Protein AF-A0A8J7BCH6-F1 (afdb_monomer_lite)

Radius of gyration: 13.8 Å; chains: 1; bounding box: 36×29×32 Å

Foldseek 3Di:
DLDDADAEEEDPVLVVLCVVLVHDPVVVVVCQNQQNQDVLHRLVVCVVVDDPQLLVCQVNSDPRLSSNQNSCSVVQAAKRKGWDARVNFIWIWIWGGDPPIYIYIYGPVVD

Structure (mmCIF, N/CA/C/O backbone):
data_AF-A0A8J7BCH6-F1
#
_entry.id   AF-A0A8J7BCH6-F1
#
loop_
_atom_site.group_PDB
_atom_site.id
_atom_site.type_symbol
_atom_site.label_atom_id
_atom_site.label_alt_id
_atom_site.label_comp_id
_atom_site.label_asym_id
_atom_site.label_entity_id
_atom_site.label_seq_id
_atom_site.pdbx_PDB_ins_code
_atom_site.Cartn_x
_atom_site.Cartn_y
_atom_site.Cartn_z
_atom_site.occupancy
_atom_site.B_iso_or_equiv
_atom_site.auth_seq_id
_atom_site.auth_comp_id
_atom_site.auth_asym_id
_atom_site.auth_atom_id
_atom_site.pdbx_PDB_model_num
ATOM 1 N N . MET A 1 1 ? -6.302 -4.295 -11.868 1.00 86.62 1 MET A N 1
ATOM 2 C CA . MET A 1 1 ? -5.497 -4.608 -10.669 1.00 86.62 1 MET A CA 1
ATOM 3 C C . MET A 1 1 ? -4.089 -4.891 -11.153 1.00 86.62 1 MET A C 1
ATOM 5 O O . MET A 1 1 ? -3.963 -5.503 -12.205 1.00 86.62 1 MET A O 1
ATOM 9 N N . LEU A 1 2 ? -3.078 -4.378 -10.461 1.00 96.12 2 LEU A N 1
ATOM 10 C CA . LEU A 1 2 ? -1.663 -4.492 -10.816 1.00 96.12 2 LEU A CA 1
ATOM 11 C C . LEU A 1 2 ? -1.056 -5.824 -10.363 1.00 96.12 2 LEU A C 1
ATOM 13 O O . LEU A 1 2 ? -0.124 -6.313 -10.984 1.00 96.12 2 LEU A O 1
ATOM 17 N N . PHE A 1 3 ? -1.601 -6.412 -9.301 1.00 94.94 3 PHE A N 1
ATOM 18 C CA . PHE A 1 3 ? -1.220 -7.715 -8.764 1.00 94.94 3 PHE A CA 1
ATOM 19 C C . PHE A 1 3 ? -2.425 -8.354 -8.064 1.00 94.94 3 PHE A C 1
ATOM 21 O O . PHE A 1 3 ? -3.431 -7.686 -7.799 1.00 94.94 3 PHE A O 1
ATOM 28 N N . ASN A 1 4 ? -2.332 -9.654 -7.787 1.00 92.75 4 ASN A N 1
ATOM 29 C CA . ASN A 1 4 ? -3.383 -10.414 -7.118 1.00 92.75 4 ASN A CA 1
ATOM 30 C C . ASN A 1 4 ? -3.135 -10.464 -5.610 1.00 92.75 4 ASN A C 1
ATOM 32 O O . ASN A 1 4 ? -2.005 -10.670 -5.172 1.00 92.75 4 ASN A O 1
ATOM 36 N N . LEU A 1 5 ? -4.205 -10.335 -4.826 1.00 90.88 5 LEU A N 1
ATOM 37 C CA . LEU A 1 5 ? -4.168 -10.640 -3.397 1.00 90.88 5 LEU A CA 1
ATOM 38 C C . LEU A 1 5 ? -4.396 -12.134 -3.212 1.00 90.88 5 LEU A C 1
ATOM 40 O O . LEU A 1 5 ? -5.292 -12.704 -3.835 1.00 90.88 5 LEU A O 1
ATOM 44 N N . GLN A 1 6 ? -3.593 -12.746 -2.350 1.00 85.19 6 GLN A N 1
ATOM 45 C CA . GLN A 1 6 ? -3.783 -14.127 -1.924 1.00 85.19 6 GLN A CA 1
ATOM 46 C C . GLN A 1 6 ? -4.381 -14.127 -0.512 1.00 85.19 6 GLN A C 1
ATOM 48 O O . GLN A 1 6 ? -5.570 -13.860 -0.339 1.00 85.19 6 GLN A O 1
ATOM 53 N N . HIS A 1 7 ? -3.570 -14.379 0.512 1.00 92.56 7 HIS A N 1
ATOM 54 C CA . HIS A 1 7 ? -4.037 -14.445 1.891 1.00 92.56 7 HIS A CA 1
ATOM 55 C C . HIS A 1 7 ? -4.086 -13.048 2.510 1.00 92.56 7 HIS A C 1
ATOM 57 O O . HIS A 1 7 ? -3.047 -12.453 2.784 1.00 92.56 7 HIS A O 1
ATOM 63 N N . CYS A 1 8 ? -5.291 -12.533 2.751 1.00 96.56 8 CYS A N 1
ATOM 64 C CA . CYS A 1 8 ? -5.487 -11.247 3.415 1.00 96.56 8 CYS A CA 1
ATOM 65 C C . CYS A 1 8 ? -5.696 -11.433 4.919 1.00 96.56 8 CYS A C 1
ATOM 67 O O . CYS A 1 8 ? -6.590 -12.165 5.343 1.00 96.56 8 CYS A O 1
ATOM 69 N N . THR A 1 9 ? -4.921 -10.711 5.720 1.00 97.50 9 THR A N 1
ATOM 70 C CA . THR A 1 9 ? -5.081 -10.612 7.171 1.00 97.50 9 THR A CA 1
ATOM 71 C C . THR A 1 9 ? -5.156 -9.145 7.594 1.00 97.50 9 THR A C 1
ATOM 73 O O . THR A 1 9 ? -4.789 -8.238 6.841 1.00 97.50 9 THR A O 1
ATOM 76 N N . ALA A 1 10 ? -5.671 -8.895 8.792 1.00 98.19 10 ALA A N 1
ATOM 77 C CA . ALA A 1 10 ? -5.668 -7.574 9.402 1.00 98.19 10 ALA A CA 1
ATOM 78 C C . ALA A 1 10 ? -5.446 -7.716 10.906 1.00 98.19 10 ALA A C 1
ATOM 80 O O . ALA A 1 10 ? -6.010 -8.624 11.524 1.00 98.19 10 ALA A O 1
ATOM 81 N N . THR A 1 11 ? -4.638 -6.839 11.496 1.00 98.44 11 THR A N 1
ATOM 82 C CA . THR A 1 11 ? -4.487 -6.804 12.952 1.00 98.44 11 THR A CA 1
ATOM 83 C C . THR A 1 11 ? -5.777 -6.284 13.596 1.00 98.44 11 THR A C 1
ATOM 85 O O . THR A 1 11 ? -6.471 -5.452 12.997 1.00 98.44 11 THR A O 1
ATOM 88 N N . PRO A 1 12 ? -6.125 -6.733 14.818 1.00 98.44 12 PRO A N 1
ATOM 89 C CA . PRO A 1 12 ? -7.296 -6.217 15.525 1.00 98.44 12 PRO A CA 1
ATOM 90 C C . PRO A 1 12 ? -7.269 -4.691 15.670 1.00 98.44 12 PRO A C 1
ATOM 92 O O . PRO A 1 12 ? -8.257 -4.029 15.377 1.00 98.44 12 PRO A O 1
ATOM 95 N N . ALA A 1 13 ? -6.109 -4.117 16.006 1.00 98.25 13 ALA A N 1
ATOM 96 C CA . ALA A 1 13 ? -5.975 -2.676 16.191 1.00 98.25 13 ALA A CA 1
ATOM 97 C C . ALA A 1 13 ? -6.201 -1.884 14.889 1.00 98.25 13 ALA A C 1
ATOM 99 O O . ALA A 1 13 ? -6.794 -0.804 14.916 1.00 98.25 13 ALA A O 1
ATOM 100 N N . ALA A 1 14 ? -5.778 -2.412 13.734 1.00 98.44 14 ALA A N 1
ATOM 101 C CA . ALA A 1 14 ? -6.090 -1.795 12.450 1.00 98.44 14 ALA A CA 1
ATOM 102 C C . ALA A 1 14 ? -7.584 -1.898 12.117 1.00 98.44 14 ALA A C 1
ATOM 104 O O . ALA A 1 14 ? -8.164 -0.919 11.649 1.00 98.44 14 ALA A O 1
ATOM 105 N N . LEU A 1 15 ? -8.224 -3.042 12.388 1.00 98.50 15 LEU A N 1
ATOM 106 C CA . LEU A 1 15 ? -9.670 -3.197 12.199 1.00 98.50 15 LEU A CA 1
ATOM 107 C C . LEU A 1 15 ? -10.464 -2.206 13.056 1.00 98.50 15 LEU A C 1
ATOM 109 O O . LEU A 1 15 ? -11.364 -1.563 12.521 1.00 98.50 15 LEU A O 1
ATOM 113 N N . ASP A 1 16 ? -10.073 -1.996 14.314 1.00 98.50 16 ASP A N 1
ATOM 114 C CA . ASP A 1 16 ? -10.716 -1.024 15.207 1.00 98.50 16 ASP A CA 1
ATOM 115 C C . ASP A 1 16 ? -10.651 0.405 14.641 1.00 98.50 16 ASP A C 1
ATOM 117 O O . ASP A 1 16 ? -11.629 1.155 14.690 1.00 98.50 16 ASP A O 1
ATOM 121 N N . VAL A 1 17 ? -9.504 0.803 14.072 1.00 98.50 17 VAL A N 1
ATOM 122 C CA . VAL A 1 17 ? -9.346 2.121 13.430 1.00 98.50 17 VAL A CA 1
ATOM 123 C C . VAL A 1 17 ? -10.280 2.268 12.231 1.00 98.50 17 VAL A C 1
ATOM 125 O O . VAL A 1 17 ? -10.891 3.324 12.049 1.00 98.50 17 VAL A O 1
ATOM 128 N N . LEU A 1 18 ? -10.397 1.223 11.414 1.00 98.44 18 LEU A N 1
ATOM 129 C CA . LEU A 1 18 ? -11.248 1.231 10.229 1.00 98.44 18 LEU A CA 1
ATOM 130 C C . LEU A 1 18 ? -12.736 1.227 10.587 1.00 98.44 18 LEU A C 1
ATOM 132 O O . LEU A 1 18 ? -13.503 1.987 9.993 1.00 98.44 18 LEU A O 1
ATOM 136 N N . GLU A 1 19 ? -13.133 0.438 11.585 1.00 98.31 19 GLU A N 1
ATOM 137 C CA . GLU A 1 19 ? -14.507 0.369 12.083 1.00 98.31 19 GLU A CA 1
ATOM 138 C C . GLU A 1 19 ? -14.959 1.715 12.658 1.00 98.31 19 GLU A C 1
ATOM 140 O O . GLU A 1 19 ? -15.993 2.240 12.243 1.00 98.31 19 GLU A O 1
ATOM 145 N N . GLN A 1 20 ? -14.148 2.337 13.524 1.00 98.19 20 GLN A N 1
ATOM 146 C CA . GLN A 1 20 ? -14.432 3.667 14.084 1.00 98.19 20 GLN A CA 1
ATOM 147 C C . GLN A 1 20 ? -14.595 4.747 13.005 1.00 98.19 20 GLN A C 1
ATOM 149 O O . GLN A 1 20 ? -15.300 5.734 13.215 1.00 98.19 20 GLN A O 1
ATOM 154 N N . ALA A 1 21 ? -13.937 4.579 11.857 1.00 97.94 21 ALA A N 1
ATOM 155 C CA . ALA A 1 21 ? -14.023 5.494 10.725 1.00 97.94 21 ALA A CA 1
ATOM 156 C C . ALA A 1 21 ? -15.120 5.125 9.707 1.00 97.94 21 ALA A C 1
ATOM 158 O O . ALA A 1 21 ? -15.309 5.857 8.736 1.00 97.94 21 ALA A O 1
ATOM 159 N N . GLY A 1 22 ? -15.827 4.003 9.886 1.00 98.00 22 GLY A N 1
ATOM 160 C CA . GLY A 1 22 ? -16.808 3.502 8.918 1.00 98.00 22 GLY A CA 1
ATOM 161 C C . GLY A 1 22 ? -16.193 3.075 7.578 1.00 98.00 22 GLY A C 1
ATOM 162 O O . GLY A 1 22 ? -16.867 3.101 6.547 1.00 98.00 22 GLY A O 1
ATOM 163 N N . ILE A 1 23 ? -14.909 2.705 7.559 1.00 97.94 23 ILE A N 1
ATOM 164 C CA . ILE A 1 23 ? -14.177 2.313 6.351 1.00 97.94 23 ILE A CA 1
ATOM 165 C C . ILE A 1 23 ? -14.093 0.790 6.267 1.00 97.94 23 ILE A C 1
ATOM 167 O O . ILE A 1 23 ? -13.546 0.130 7.141 1.00 97.94 23 ILE A O 1
ATOM 171 N N . SER A 1 24 ? -14.573 0.206 5.166 1.00 98.00 24 SER A N 1
ATOM 172 C CA . SER A 1 24 ? -14.357 -1.222 4.908 1.00 98.00 24 SER A CA 1
ATOM 173 C C . SER A 1 24 ? -12.872 -1.504 4.619 1.00 98.00 24 SER A C 1
ATOM 175 O O . SER A 1 24 ? -12.303 -0.830 3.753 1.00 98.00 24 SER A O 1
ATOM 177 N N . PRO A 1 25 ? -12.262 -2.552 5.208 1.00 98.25 25 PRO A N 1
ATOM 178 C CA . PRO A 1 25 ? -10.912 -3.002 4.850 1.00 98.25 25 PRO A CA 1
ATOM 179 C C . PRO A 1 25 ? -10.727 -3.235 3.344 1.00 98.25 25 PRO A C 1
ATOM 181 O O . PRO A 1 25 ? -9.685 -2.913 2.772 1.00 98.25 25 PRO A O 1
ATOM 184 N N . SER A 1 26 ? -11.780 -3.708 2.667 1.00 97.38 26 SER A N 1
ATOM 185 C CA . SER A 1 26 ? -11.776 -3.941 1.219 1.00 97.38 26 SER A CA 1
ATOM 186 C C . SER A 1 26 ? -11.508 -2.678 0.389 1.00 97.38 26 SER A C 1
ATOM 188 O O . SER A 1 26 ? -10.983 -2.780 -0.719 1.00 97.38 26 SER A O 1
ATOM 190 N N . ASN A 1 27 ? -11.808 -1.483 0.913 1.00 98.06 27 ASN A N 1
ATOM 191 C CA . ASN A 1 27 ? -11.502 -0.227 0.230 1.00 98.06 27 ASN A CA 1
ATOM 192 C C . ASN A 1 27 ? -9.993 0.006 0.149 1.00 98.06 27 ASN A C 1
ATOM 194 O O . ASN A 1 27 ? -9.500 0.399 -0.905 1.00 98.06 27 ASN A O 1
ATOM 198 N N . LEU A 1 28 ? -9.259 -0.278 1.227 1.00 98.38 28 LEU A N 1
ATOM 199 C CA . LEU A 1 28 ? -7.800 -0.148 1.252 1.00 98.38 28 LEU A CA 1
ATOM 200 C C . LEU A 1 28 ? -7.147 -1.209 0.372 1.00 98.38 28 LEU A C 1
ATOM 202 O O . LEU A 1 28 ? -6.277 -0.881 -0.425 1.00 98.38 28 LEU A O 1
ATOM 206 N N . LEU A 1 29 ? -7.635 -2.451 0.432 1.00 98.25 29 LEU A N 1
ATOM 207 C CA . LEU A 1 29 ? -7.170 -3.521 -0.452 1.00 98.25 29 LEU A CA 1
ATOM 208 C C . LEU A 1 29 ? -7.373 -3.169 -1.931 1.00 98.25 29 LEU A C 1
ATOM 210 O O . LEU A 1 29 ? -6.462 -3.360 -2.731 1.00 98.25 29 LEU A O 1
ATOM 214 N N . ARG A 1 30 ? -8.532 -2.599 -2.297 1.00 98.25 30 ARG A N 1
ATOM 215 C CA . ARG A 1 30 ? -8.815 -2.165 -3.674 1.00 98.25 30 ARG A CA 1
ATOM 216 C C . ARG A 1 30 ? -7.855 -1.070 -4.138 1.00 98.25 30 ARG A C 1
ATOM 218 O O . ARG A 1 30 ? -7.366 -1.156 -5.259 1.00 98.25 30 ARG A O 1
ATOM 225 N N . ARG A 1 31 ? -7.587 -0.075 -3.285 1.00 98.50 31 ARG A N 1
ATOM 226 C CA . ARG A 1 31 ? -6.615 0.997 -3.559 1.00 98.50 31 ARG A CA 1
ATOM 227 C C . ARG A 1 31 ? -5.206 0.428 -3.747 1.00 98.50 31 ARG A C 1
ATOM 229 O O . ARG A 1 31 ? -4.551 0.722 -4.742 1.00 98.50 31 ARG A O 1
ATOM 236 N N . HIS A 1 32 ? -4.794 -0.462 -2.849 1.00 98.38 32 HIS A N 1
ATOM 237 C CA . HIS A 1 32 ? -3.490 -1.118 -2.870 1.00 98.38 32 HIS A CA 1
ATOM 238 C C . HIS A 1 32 ? -3.247 -1.868 -4.189 1.00 98.38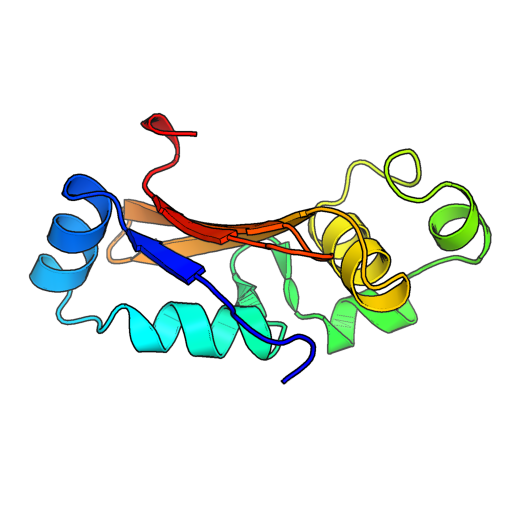 32 HIS A C 1
ATOM 240 O O . HIS A 1 32 ? -2.266 -1.605 -4.882 1.00 98.38 32 HIS A O 1
ATOM 246 N N . VAL A 1 33 ? -4.187 -2.723 -4.613 1.00 98.00 33 VAL A N 1
ATOM 247 C CA . VAL A 1 33 ? -4.055 -3.469 -5.880 1.00 98.00 33 VAL A CA 1
ATOM 248 C C . VAL A 1 33 ? -4.261 -2.615 -7.124 1.00 98.00 33 VAL A C 1
ATOM 250 O O . VAL A 1 33 ? -3.935 -3.062 -8.222 1.00 98.00 33 VAL A O 1
ATOM 253 N N . SER A 1 34 ? -4.855 -1.425 -7.019 1.00 98.12 34 SER A N 1
ATOM 254 C CA . SER A 1 34 ? -4.980 -0.505 -8.156 1.00 98.12 34 SER A CA 1
ATOM 255 C C . SER A 1 34 ? -3.768 0.407 -8.320 1.00 98.12 34 SER A C 1
ATOM 257 O O . SER A 1 34 ? -3.679 1.089 -9.337 1.00 98.12 34 SER A O 1
ATOM 259 N N . GLY A 1 35 ? -2.841 0.402 -7.359 1.00 98.25 35 GLY A N 1
ATOM 260 C CA . GLY A 1 35 ? -1.648 1.239 -7.385 1.00 98.25 35 GLY A CA 1
ATOM 261 C C . GLY A 1 35 ? -1.777 2.564 -6.645 1.00 98.25 35 GLY A C 1
ATOM 262 O O . GLY A 1 35 ? -0.891 3.395 -6.784 1.00 98.25 35 GLY A O 1
ATOM 263 N N . ASP A 1 36 ? -2.848 2.781 -5.880 1.00 98.56 36 ASP A N 1
ATOM 264 C CA . ASP A 1 36 ? -2.955 3.916 -4.961 1.00 98.56 36 ASP A CA 1
ATOM 265 C C . ASP A 1 36 ? -2.348 3.509 -3.617 1.00 98.56 36 ASP A C 1
ATOM 267 O O . ASP A 1 36 ? -2.995 2.850 -2.794 1.00 98.56 36 ASP A O 1
ATOM 271 N N . PHE A 1 37 ? -1.093 3.900 -3.402 1.00 98.69 37 PHE A N 1
ATOM 272 C CA . PHE A 1 37 ? -0.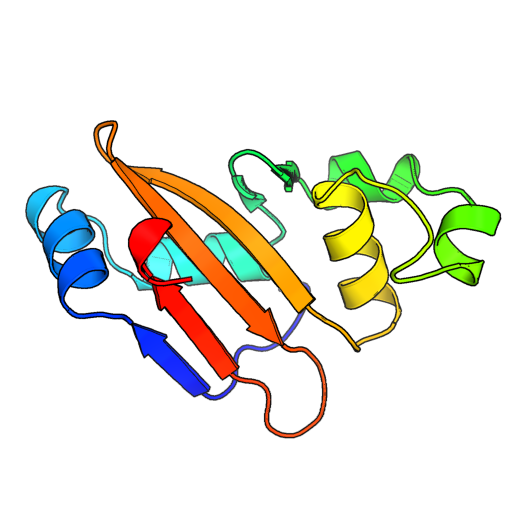319 3.532 -2.220 1.00 98.69 37 PHE A CA 1
ATOM 273 C C . PHE A 1 37 ? -0.390 4.583 -1.100 1.00 98.69 37 PHE A C 1
ATOM 275 O O . PHE A 1 37 ? 0.397 4.545 -0.148 1.00 98.69 37 PHE A O 1
ATOM 282 N N . GLY A 1 38 ? -1.331 5.530 -1.190 1.00 98.31 38 GLY A N 1
ATOM 283 C CA . GLY A 1 38 ? -1.457 6.632 -0.243 1.00 98.31 38 GLY A CA 1
ATOM 284 C C . GLY A 1 38 ? -0.233 7.547 -0.285 1.00 98.31 38 GLY A C 1
ATOM 285 O O . GLY A 1 38 ? 0.078 8.123 -1.324 1.00 98.31 38 GLY A O 1
ATOM 286 N N . LYS A 1 39 ? 0.479 7.694 0.838 1.00 98.12 39 LYS A N 1
ATOM 287 C CA . LYS A 1 39 ? 1.649 8.591 0.915 1.00 98.12 39 LYS A CA 1
ATOM 288 C C . LYS A 1 39 ? 2.821 8.167 0.019 1.00 98.12 39 LYS A C 1
ATOM 290 O O . LYS A 1 39 ? 3.635 9.020 -0.305 1.00 98.12 39 LYS A O 1
ATOM 295 N N . ALA A 1 40 ? 2.892 6.899 -0.394 1.00 98.12 40 ALA A N 1
ATOM 296 C CA . ALA A 1 40 ? 3.895 6.420 -1.352 1.00 98.12 40 ALA A CA 1
ATOM 297 C C . ALA A 1 40 ? 3.542 6.743 -2.821 1.00 98.12 40 ALA A C 1
ATOM 299 O O . ALA A 1 40 ? 4.257 6.321 -3.722 1.00 98.12 40 ALA A O 1
ATOM 300 N N . GLY A 1 41 ? 2.455 7.480 -3.076 1.00 98.19 41 GLY A N 1
ATOM 301 C CA . GLY A 1 41 ? 2.068 7.933 -4.411 1.00 98.19 41 GLY A CA 1
ATOM 302 C C . GLY A 1 41 ? 1.241 6.919 -5.204 1.00 98.19 41 GLY A C 1
ATOM 303 O O . GLY A 1 41 ? 0.782 5.901 -4.676 1.00 98.19 41 GLY A O 1
ATOM 304 N N . HIS A 1 42 ? 1.019 7.235 -6.483 1.00 98.50 42 HIS A N 1
ATOM 305 C CA . HIS A 1 42 ? 0.210 6.424 -7.387 1.00 98.50 42 HIS A CA 1
ATOM 306 C C . HIS A 1 42 ? 1.066 5.770 -8.480 1.00 98.50 42 HIS A C 1
ATOM 308 O O . HIS A 1 42 ? 1.840 6.440 -9.163 1.00 98.50 42 HIS A O 1
ATOM 314 N N . TYR A 1 43 ? 0.891 4.465 -8.709 1.00 98.31 43 TYR A N 1
ATOM 315 C CA . TYR A 1 43 ? 1.710 3.673 -9.638 1.00 98.31 43 TYR A CA 1
ATOM 316 C C . TYR A 1 43 ? 1.849 4.309 -11.029 1.00 98.31 43 TYR A C 1
ATOM 318 O O . TYR A 1 43 ? 2.952 4.394 -11.558 1.00 98.31 43 TYR A O 1
ATOM 326 N N . ASN A 1 44 ? 0.753 4.807 -11.607 1.00 97.62 44 ASN A N 1
ATOM 327 C CA . ASN A 1 44 ? 0.768 5.423 -12.942 1.00 97.62 44 ASN A CA 1
ATOM 328 C C . ASN A 1 44 ? 1.579 6.729 -13.029 1.00 97.62 44 ASN A C 1
ATOM 330 O O . ASN A 1 44 ? 2.013 7.091 -14.117 1.00 97.62 44 ASN A O 1
ATOM 334 N N . GLU A 1 45 ? 1.773 7.431 -11.913 1.00 97.88 45 GLU A N 1
ATOM 335 C CA . GLU A 1 45 ? 2.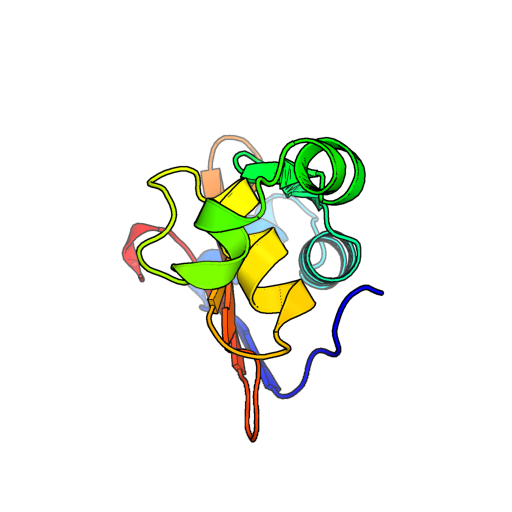582 8.656 -11.848 1.00 97.88 45 GLU A CA 1
ATOM 336 C C . GLU A 1 45 ? 4.059 8.322 -11.606 1.00 97.88 45 GLU A C 1
ATOM 338 O O . GLU A 1 45 ? 4.950 8.994 -12.118 1.00 97.88 45 GLU A O 1
ATOM 343 N N . ILE A 1 46 ? 4.315 7.240 -10.866 1.00 97.38 46 ILE A N 1
ATOM 344 C CA . ILE A 1 46 ? 5.658 6.776 -10.514 1.00 97.38 46 ILE A CA 1
ATOM 345 C C . ILE A 1 46 ? 6.305 6.022 -11.674 1.00 97.38 46 ILE A C 1
ATOM 347 O O . ILE A 1 46 ? 7.481 6.231 -11.962 1.00 97.38 46 ILE A O 1
ATOM 351 N N . LEU A 1 47 ? 5.558 5.146 -12.351 1.00 95.56 47 LEU A N 1
ATOM 352 C CA . LEU A 1 47 ? 6.074 4.248 -13.385 1.00 95.56 47 LEU A CA 1
ATOM 353 C C . LEU A 1 47 ? 6.889 4.969 -14.482 1.00 95.56 47 LEU A C 1
ATOM 355 O O . LEU A 1 47 ? 7.949 4.446 -14.834 1.00 95.56 47 LEU A O 1
ATOM 359 N N . PRO A 1 48 ? 6.472 6.144 -15.002 1.00 97.06 48 PRO A N 1
ATOM 360 C CA . PRO A 1 48 ? 7.251 6.893 -15.992 1.00 97.06 48 PRO A CA 1
ATOM 361 C C . PRO A 1 48 ? 8.550 7.508 -15.448 1.00 97.06 48 PRO A C 1
ATOM 363 O O . PRO A 1 48 ? 9.402 7.902 -16.238 1.00 97.06 48 PRO A O 1
ATOM 366 N N . SER A 1 49 ? 8.702 7.617 -14.124 1.00 95.19 49 SER A N 1
ATOM 367 C CA . SER A 1 49 ? 9.880 8.197 -13.459 1.00 95.19 49 SER A CA 1
ATOM 368 C C . SER A 1 49 ? 10.978 7.178 -13.126 1.00 95.19 49 SER A C 1
ATOM 370 O O . SER A 1 49 ? 12.042 7.571 -12.642 1.00 95.19 49 SER A O 1
ATOM 372 N N . LEU A 1 50 ? 10.722 5.881 -13.346 1.00 95.06 50 LEU A N 1
ATOM 373 C CA . LEU A 1 50 ? 11.700 4.820 -13.107 1.00 95.06 50 LEU A CA 1
ATOM 374 C C . LEU A 1 50 ? 12.804 4.837 -14.164 1.00 95.06 50 LEU A C 1
ATOM 376 O O . LEU A 1 50 ? 12.519 4.841 -15.363 1.00 95.06 50 LEU A O 1
ATOM 380 N N . THR A 1 51 ? 14.055 4.766 -13.717 1.00 94.81 51 THR A N 1
ATOM 381 C CA . THR A 1 51 ? 15.213 4.606 -14.605 1.00 94.81 51 THR A CA 1
ATOM 382 C C . THR A 1 51 ? 15.525 3.129 -14.861 1.00 94.81 51 THR A C 1
ATOM 384 O O . THR A 1 51 ? 15.114 2.242 -14.110 1.00 94.81 51 THR A O 1
ATOM 387 N N . GLU A 1 52 ? 16.276 2.838 -15.925 1.00 93.06 52 GLU A N 1
ATOM 388 C CA . GLU A 1 52 ? 16.766 1.475 -16.193 1.00 93.06 52 GLU A CA 1
ATOM 389 C C . GLU A 1 52 ? 17.694 0.969 -15.080 1.00 93.06 52 GLU A C 1
ATOM 391 O O . GLU A 1 52 ? 17.633 -0.202 -14.712 1.00 93.06 52 GLU A O 1
ATOM 396 N N . GLU A 1 53 ? 18.507 1.859 -14.505 1.00 94.06 53 GLU A N 1
ATOM 397 C CA . GLU A 1 53 ? 19.381 1.552 -13.370 1.00 94.06 53 GLU A CA 1
ATOM 398 C C . GLU A 1 53 ? 18.570 1.169 -12.127 1.00 94.06 53 GLU A C 1
ATOM 400 O O . GLU A 1 53 ? 18.852 0.150 -11.500 1.00 94.06 53 GLU A O 1
ATOM 405 N N . GLU A 1 54 ? 17.510 1.919 -11.812 1.00 93.88 54 GLU A N 1
ATOM 406 C CA . GLU A 1 54 ? 16.611 1.588 -10.703 1.00 93.88 54 GLU A CA 1
ATOM 407 C C . GLU A 1 54 ? 15.943 0.219 -10.919 1.00 93.88 54 GLU A C 1
ATOM 409 O O . GLU A 1 54 ? 15.860 -0.602 -10.010 1.00 93.88 54 GLU A O 1
ATOM 414 N N . ILE A 1 55 ? 15.519 -0.087 -12.144 1.00 90.94 55 ILE A N 1
ATOM 415 C CA . ILE A 1 55 ? 14.943 -1.399 -12.471 1.00 90.94 55 ILE A CA 1
ATOM 416 C C . ILE A 1 55 ? 15.981 -2.519 -12.284 1.00 90.94 55 ILE A C 1
ATOM 418 O O . ILE A 1 55 ? 15.643 -3.580 -11.758 1.00 90.94 55 ILE A O 1
ATOM 422 N N . ALA A 1 56 ? 17.235 -2.291 -12.682 1.00 91.62 56 ALA A N 1
ATOM 423 C CA . ALA A 1 56 ? 18.311 -3.273 -12.566 1.00 91.62 56 ALA A CA 1
ATOM 424 C C . ALA A 1 56 ? 18.737 -3.532 -11.109 1.00 91.62 56 ALA A C 1
ATOM 426 O O . ALA A 1 56 ? 19.050 -4.669 -10.757 1.00 91.62 56 ALA A O 1
ATOM 427 N N . LEU A 1 57 ? 18.734 -2.498 -10.263 1.00 92.56 57 LEU A N 1
ATOM 428 C CA . LEU A 1 57 ? 19.156 -2.576 -8.858 1.00 92.56 57 LEU A CA 1
ATOM 429 C C . LEU A 1 57 ? 18.053 -3.053 -7.897 1.00 92.56 57 LEU A C 1
ATOM 431 O O . LEU A 1 57 ? 18.339 -3.394 -6.748 1.00 92.56 57 LEU A O 1
ATOM 435 N N . GLN A 1 58 ? 16.803 -3.113 -8.354 1.00 89.81 58 GLN A N 1
ATOM 436 C CA . GLN A 1 58 ? 15.656 -3.646 -7.616 1.00 89.81 58 GLN A CA 1
ATOM 437 C C . GLN A 1 58 ? 15.490 -3.063 -6.195 1.00 89.81 58 GLN A C 1
ATOM 439 O O . GLN A 1 58 ? 15.282 -1.867 -6.030 1.00 89.81 58 GLN A O 1
ATOM 444 N N . ALA A 1 59 ? 15.577 -3.884 -5.141 1.00 81.44 59 ALA A N 1
ATOM 445 C CA . ALA A 1 59 ? 15.439 -3.435 -3.753 1.00 81.44 59 ALA A CA 1
ATOM 446 C C . ALA A 1 59 ? 16.555 -2.468 -3.306 1.00 81.44 59 ALA A C 1
ATOM 448 O O . ALA A 1 59 ? 16.408 -1.794 -2.291 1.00 81.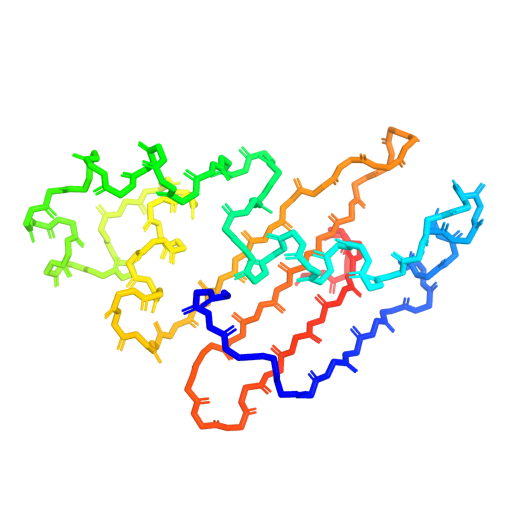44 59 ALA A O 1
ATOM 449 N N . LEU A 1 60 ? 17.661 -2.396 -4.054 1.00 87.31 60 LEU A N 1
ATOM 450 C CA . LEU A 1 60 ? 18.772 -1.469 -3.824 1.00 87.31 60 LEU A CA 1
ATOM 451 C C . LEU A 1 60 ? 18.687 -0.216 -4.708 1.00 87.31 60 LEU A C 1
ATOM 453 O O . LEU A 1 60 ? 19.605 0.598 -4.704 1.00 87.31 60 LEU A O 1
ATOM 457 N N . ALA A 1 61 ? 17.608 -0.066 -5.478 1.00 84.69 61 ALA A N 1
ATOM 458 C CA . ALA A 1 61 ? 17.466 0.982 -6.479 1.00 84.69 61 ALA A CA 1
ATOM 459 C C . ALA A 1 61 ? 17.372 2.392 -5.904 1.00 84.69 61 ALA A C 1
ATOM 461 O O . ALA A 1 61 ? 17.866 3.338 -6.508 1.00 84.69 61 ALA A O 1
ATOM 462 N N . THR A 1 62 ? 16.661 2.550 -4.786 1.00 92.19 62 THR A N 1
ATOM 463 C CA . THR A 1 62 ? 16.245 3.864 -4.292 1.00 92.19 62 THR A CA 1
ATOM 464 C C . THR A 1 62 ? 15.686 3.776 -2.875 1.00 92.19 62 THR A C 1
ATOM 466 O O . THR A 1 62 ? 15.279 2.709 -2.420 1.00 92.19 62 THR A O 1
ATOM 469 N N . SER A 1 63 ? 15.648 4.913 -2.181 1.00 94.31 63 SER A N 1
ATOM 470 C CA . SER A 1 63 ? 14.934 5.080 -0.910 1.00 94.31 63 SER A CA 1
ATOM 471 C C . SER A 1 63 ? 13.483 5.546 -1.093 1.00 94.31 63 SER A C 1
ATOM 473 O O . SER A 1 63 ? 12.808 5.827 -0.107 1.00 94.31 63 SER A O 1
ATOM 475 N N . ASP A 1 64 ? 13.018 5.714 -2.334 1.00 96.50 64 ASP A N 1
ATOM 476 C CA . ASP A 1 64 ? 11.635 6.081 -2.643 1.00 96.50 64 ASP A CA 1
ATOM 477 C C . ASP A 1 64 ? 10.731 4.838 -2.614 1.00 96.50 64 ASP A C 1
ATOM 479 O O . ASP A 1 64 ? 10.797 3.972 -3.491 1.00 96.50 64 ASP A O 1
ATOM 483 N N . ASP A 1 65 ? 9.866 4.755 -1.602 1.00 97.12 65 ASP A N 1
ATOM 484 C CA . ASP A 1 65 ? 8.951 3.625 -1.408 1.00 97.12 65 ASP A CA 1
ATOM 485 C C . ASP A 1 65 ? 7.995 3.408 -2.588 1.00 97.12 65 ASP A C 1
ATOM 487 O O . ASP A 1 65 ? 7.656 2.271 -2.921 1.00 97.12 65 ASP A O 1
ATOM 491 N N . GLY A 1 66 ? 7.562 4.484 -3.248 1.00 97.75 66 GLY A N 1
ATOM 492 C CA . GLY A 1 66 ? 6.696 4.397 -4.416 1.00 97.75 66 GLY A CA 1
ATOM 493 C C . GLY A 1 66 ? 7.405 3.712 -5.580 1.00 97.75 66 GLY A C 1
ATOM 494 O O . GLY A 1 66 ? 6.839 2.830 -6.237 1.00 97.75 66 GLY A O 1
ATOM 495 N N . LYS A 1 67 ? 8.670 4.068 -5.811 1.00 97.69 67 LYS A N 1
ATOM 496 C CA . LYS A 1 67 ? 9.511 3.412 -6.817 1.00 97.69 67 LYS A CA 1
ATOM 497 C C . LYS A 1 67 ? 9.820 1.962 -6.453 1.00 97.69 67 LYS A C 1
ATOM 499 O O . LYS A 1 67 ? 9.708 1.104 -7.327 1.00 97.69 67 LYS A O 1
ATOM 504 N N . LEU A 1 68 ? 10.123 1.665 -5.186 1.00 97.75 68 LEU A N 1
ATOM 505 C CA . LEU A 1 68 ? 10.310 0.288 -4.709 1.00 97.75 68 LEU A CA 1
ATOM 506 C C . LEU A 1 68 ? 9.056 -0.569 -4.947 1.00 97.75 68 LEU A C 1
ATOM 508 O O . LEU A 1 68 ? 9.165 -1.681 -5.464 1.00 97.75 68 LEU A O 1
ATOM 512 N N . ASN A 1 69 ? 7.859 -0.031 -4.686 1.00 97.94 69 ASN A N 1
ATOM 513 C CA . ASN A 1 69 ? 6.600 -0.699 -5.026 1.00 97.94 69 ASN A CA 1
ATOM 514 C C . ASN A 1 69 ? 6.476 -0.957 -6.530 1.00 97.94 69 ASN A C 1
ATOM 516 O O . ASN A 1 69 ? 6.101 -2.051 -6.951 1.00 97.94 69 ASN A O 1
ATOM 520 N N . ALA A 1 70 ? 6.763 0.053 -7.356 1.00 97.50 70 ALA A N 1
ATOM 521 C CA . ALA A 1 70 ? 6.628 -0.060 -8.802 1.00 97.50 70 ALA A CA 1
ATOM 522 C C . ALA A 1 70 ? 7.594 -1.098 -9.399 1.00 97.50 70 ALA A C 1
AT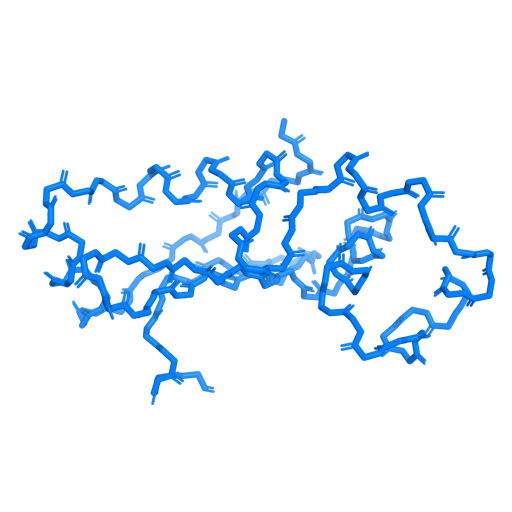OM 524 O O . ALA A 1 70 ? 7.217 -1.828 -10.319 1.00 97.50 70 ALA A O 1
ATOM 525 N N . ILE A 1 71 ? 8.805 -1.190 -8.846 1.00 96.69 71 ILE A N 1
ATOM 526 C CA . ILE A 1 71 ? 9.801 -2.218 -9.159 1.00 96.69 71 ILE A CA 1
ATOM 527 C C . ILE A 1 71 ? 9.285 -3.602 -8.760 1.00 96.69 71 ILE A C 1
ATOM 529 O O . ILE A 1 71 ? 9.270 -4.490 -9.610 1.00 96.69 71 ILE A O 1
ATOM 533 N N . ALA A 1 72 ? 8.808 -3.781 -7.522 1.00 95.88 72 ALA A N 1
ATOM 534 C CA . ALA A 1 72 ? 8.299 -5.071 -7.055 1.00 95.88 72 ALA A CA 1
ATOM 535 C C . ALA A 1 72 ? 7.152 -5.583 -7.944 1.00 95.88 72 ALA A C 1
ATOM 537 O O . ALA A 1 72 ? 7.134 -6.734 -8.374 1.00 95.88 72 ALA A O 1
ATOM 538 N N . ILE A 1 73 ? 6.235 -4.687 -8.323 1.00 96.12 73 ILE A N 1
ATOM 539 C CA . ILE A 1 73 ? 5.132 -4.998 -9.243 1.00 96.12 73 ILE A CA 1
ATOM 540 C C . ILE A 1 73 ? 5.649 -5.383 -10.634 1.00 96.12 73 ILE A C 1
ATOM 542 O O . ILE A 1 73 ? 5.145 -6.335 -11.223 1.00 96.12 73 ILE A O 1
ATOM 546 N N . LYS A 1 74 ? 6.650 -4.669 -11.169 1.00 94.44 74 LYS A N 1
ATOM 547 C CA . LYS A 1 74 ? 7.254 -4.979 -12.478 1.00 94.44 74 LYS A CA 1
ATOM 548 C C . LYS A 1 74 ? 7.945 -6.340 -12.501 1.00 94.44 74 LYS A C 1
ATOM 550 O O . LYS A 1 74 ? 7.873 -7.025 -13.516 1.00 94.44 74 LYS A O 1
ATOM 555 N N . MET A 1 75 ? 8.611 -6.705 -11.409 1.00 92.19 75 MET A N 1
ATOM 556 C CA . MET A 1 75 ? 9.317 -7.981 -11.286 1.00 92.19 75 MET A CA 1
ATOM 557 C C . MET A 1 75 ? 8.389 -9.132 -10.891 1.00 92.19 75 MET A C 1
ATOM 559 O O . MET A 1 75 ? 8.746 -10.291 -11.079 1.00 92.19 75 MET A O 1
ATOM 563 N N . GLY A 1 76 ? 7.197 -8.824 -10.369 1.00 93.06 76 GLY A N 1
ATOM 564 C CA . GLY A 1 76 ? 6.287 -9.819 -9.803 1.00 93.06 76 GLY A CA 1
ATOM 565 C C . GLY A 1 76 ? 6.808 -10.441 -8.503 1.00 93.06 76 GLY A C 1
ATOM 566 O O . GLY A 1 76 ? 6.309 -11.487 -8.097 1.00 93.06 76 GLY A O 1
ATOM 567 N N . ASP A 1 77 ? 7.793 -9.808 -7.868 1.00 92.31 77 ASP A N 1
ATOM 568 C CA . ASP A 1 77 ? 8.510 -10.300 -6.693 1.00 92.31 77 ASP A CA 1
ATOM 569 C C . ASP A 1 77 ? 8.907 -9.123 -5.791 1.00 92.31 77 ASP A C 1
ATOM 571 O O . ASP A 1 77 ? 9.129 -8.004 -6.258 1.00 92.31 77 ASP A O 1
ATOM 575 N N . GLY A 1 78 ? 8.989 -9.371 -4.488 1.00 92.75 78 GLY A N 1
ATOM 576 C CA . GLY A 1 78 ? 9.307 -8.373 -3.472 1.00 92.75 78 GLY A CA 1
ATOM 577 C C . GLY A 1 78 ? 8.085 -7.795 -2.760 1.00 92.75 78 GLY A C 1
ATOM 578 O O . GLY A 1 78 ? 6.961 -8.286 -2.866 1.00 92.75 78 GLY A O 1
ATOM 579 N N . ARG A 1 79 ? 8.313 -6.752 -1.957 1.00 95.06 79 ARG A N 1
ATOM 580 C CA . ARG A 1 79 ? 7.293 -6.170 -1.075 1.00 95.06 79 ARG A CA 1
ATOM 581 C C . ARG A 1 79 ? 6.670 -4.919 -1.691 1.00 95.06 79 ARG A C 1
ATOM 583 O O . ARG A 1 79 ? 7.389 -4.024 -2.121 1.00 95.06 79 ARG A O 1
ATOM 590 N N . VAL A 1 80 ? 5.346 -4.822 -1.623 1.00 97.75 80 VAL A N 1
ATOM 591 C CA . VAL A 1 80 ? 4.570 -3.609 -1.904 1.00 97.75 80 VAL A CA 1
ATOM 592 C C . VAL A 1 80 ? 4.020 -3.060 -0.588 1.00 97.75 80 VAL A C 1
ATOM 594 O O . VAL A 1 80 ? 3.340 -3.776 0.144 1.00 97.75 80 VAL A O 1
ATOM 597 N N . MET A 1 81 ? 4.284 -1.788 -0.292 1.00 98.06 81 MET A N 1
ATOM 598 C CA . MET A 1 81 ? 3.838 -1.095 0.921 1.00 98.06 81 MET A CA 1
ATOM 599 C C . MET A 1 81 ? 2.935 0.090 0.598 1.00 98.06 81 MET A C 1
ATOM 601 O O . MET A 1 81 ? 3.247 0.926 -0.242 1.00 98.06 81 MET A O 1
ATOM 605 N N . SER A 1 82 ? 1.809 0.213 1.289 1.00 98.75 82 SER A N 1
ATOM 606 C CA . SER A 1 82 ? 0.927 1.377 1.185 1.00 98.75 82 SER A CA 1
ATOM 607 C C . SER A 1 82 ? 0.684 2.014 2.532 1.00 98.75 82 SER A C 1
ATOM 609 O O . SER A 1 82 ? 0.510 1.323 3.534 1.00 98.75 82 SER A O 1
ATOM 611 N N . TYR A 1 83 ? 0.627 3.342 2.531 1.00 98.50 83 TYR A N 1
ATOM 612 C CA . TYR A 1 83 ? 0.571 4.151 3.738 1.00 98.50 83 TYR A CA 1
ATOM 613 C C . TYR A 1 83 ? -0.643 5.072 3.682 1.00 98.50 83 TYR A C 1
ATOM 615 O O . TYR A 1 83 ? -0.628 6.115 3.021 1.00 98.50 83 TYR A O 1
ATOM 623 N N . TYR A 1 84 ? -1.702 4.701 4.391 1.00 98.56 84 TYR A N 1
ATOM 624 C CA . TYR A 1 84 ? -2.948 5.453 4.434 1.00 98.56 84 TYR A CA 1
ATOM 625 C C . TYR A 1 84 ? -3.087 6.228 5.743 1.00 98.56 84 TYR A C 1
ATOM 627 O O . TYR A 1 84 ? -2.499 5.879 6.766 1.00 98.56 84 TYR A O 1
ATOM 635 N N . CYS A 1 85 ? -3.879 7.297 5.699 1.00 97.88 85 CYS A N 1
ATOM 636 C CA . CYS A 1 85 ? -4.278 8.070 6.867 1.00 97.88 85 CYS A CA 1
ATOM 637 C C . CYS A 1 85 ? -5.805 8.022 6.958 1.00 97.88 85 CYS A C 1
ATOM 639 O O . CYS A 1 85 ? -6.480 8.450 6.022 1.00 97.88 85 CYS A O 1
ATOM 641 N N . ILE A 1 86 ? -6.334 7.463 8.044 1.00 97.69 86 ILE A N 1
ATOM 642 C CA . ILE A 1 86 ? -7.766 7.278 8.289 1.00 97.69 86 ILE A CA 1
ATOM 643 C C . ILE A 1 86 ? -8.109 8.044 9.566 1.00 97.69 86 ILE A C 1
ATOM 645 O O . ILE A 1 86 ? -7.680 7.646 10.645 1.00 97.69 86 ILE A O 1
ATOM 649 N N . ASN A 1 87 ? -8.838 9.159 9.444 1.00 95.69 87 ASN A N 1
ATOM 650 C CA . ASN A 1 87 ? -9.130 10.082 10.555 1.00 95.69 87 ASN A CA 1
ATOM 651 C C . ASN A 1 87 ? -7.875 10.402 11.394 1.00 95.69 87 ASN A C 1
ATOM 653 O O . ASN A 1 87 ? -7.839 10.146 12.596 1.00 95.69 87 ASN A O 1
ATOM 657 N N . ASP A 1 88 ? -6.817 10.872 10.727 1.00 95.94 88 ASP A N 1
ATOM 658 C CA . ASP A 1 88 ? -5.501 11.202 11.305 1.00 95.94 88 ASP A CA 1
ATOM 659 C C . ASP A 1 88 ? -4.708 10.027 11.910 1.00 95.94 88 ASP A C 1
ATOM 661 O O . ASP A 1 88 ? -3.580 10.209 12.372 1.00 95.94 88 ASP A O 1
ATOM 665 N N . LYS A 1 89 ? -5.237 8.798 11.852 1.00 97.56 89 LYS A N 1
ATOM 666 C CA . LYS A 1 89 ? -4.538 7.583 12.284 1.00 97.56 89 LYS A CA 1
ATOM 667 C C . LYS A 1 89 ? -3.877 6.882 11.091 1.00 97.56 89 LYS A C 1
ATOM 669 O O . LYS A 1 89 ? -4.533 6.652 10.071 1.00 97.56 89 LYS A O 1
ATOM 674 N N . PRO A 1 90 ? -2.589 6.514 11.181 1.00 98.12 90 PRO A N 1
ATOM 675 C CA . PRO A 1 90 ? -1.921 5.791 10.109 1.00 98.12 90 PRO A CA 1
ATOM 676 C C . PRO A 1 90 ? -2.375 4.325 10.064 1.00 98.12 90 PRO A C 1
ATOM 678 O O . PRO A 1 90 ? -2.397 3.648 11.088 1.00 98.12 90 PRO A O 1
ATOM 681 N N . VAL A 1 91 ? -2.685 3.832 8.866 1.00 98.69 91 VAL A N 1
ATOM 682 C CA . VAL A 1 91 ? -2.979 2.415 8.594 1.00 98.69 91 VAL A CA 1
ATOM 683 C C . VAL A 1 91 ? -2.168 1.986 7.381 1.00 98.69 91 VAL A C 1
ATOM 685 O O . VAL A 1 91 ? -2.194 2.651 6.342 1.00 98.69 91 VAL A O 1
ATOM 688 N N . TRP A 1 92 ? -1.419 0.899 7.512 1.00 98.69 92 TRP A N 1
ATOM 689 C CA . TRP A 1 92 ? -0.543 0.376 6.472 1.00 98.69 92 TRP A CA 1
ATOM 690 C C . TRP A 1 92 ? -1.127 -0.885 5.842 1.00 98.69 92 TRP A C 1
ATOM 692 O O . TRP A 1 92 ? -1.869 -1.629 6.482 1.00 98.69 92 TRP A O 1
ATOM 702 N N . VAL A 1 93 ? -0.781 -1.119 4.578 1.00 98.62 93 VAL A N 1
ATOM 703 C CA . VAL A 1 93 ? -1.056 -2.375 3.871 1.00 98.62 93 VAL A CA 1
ATOM 704 C C . VAL A 1 93 ? 0.245 -2.868 3.257 1.00 98.62 93 VAL A C 1
ATOM 706 O O . VAL A 1 93 ? 0.844 -2.163 2.447 1.00 98.62 93 VAL A O 1
ATOM 709 N N . SER A 1 94 ? 0.679 -4.060 3.655 1.00 97.75 94 SER A N 1
ATOM 710 C CA . SER A 1 94 ? 1.881 -4.723 3.143 1.00 97.75 94 SER A CA 1
ATOM 711 C C . SER A 1 94 ? 1.482 -5.948 2.342 1.00 97.75 94 SER A C 1
ATOM 713 O O . SER A 1 94 ? 0.681 -6.736 2.838 1.00 97.75 94 SER A O 1
ATOM 715 N N . THR A 1 95 ? 2.049 -6.132 1.151 1.00 97.50 95 THR A N 1
ATOM 716 C CA . THR A 1 95 ? 1.943 -7.377 0.384 1.00 97.50 95 THR A CA 1
ATOM 717 C C . THR A 1 95 ? 3.325 -7.863 -0.016 1.00 97.50 95 THR A C 1
ATOM 719 O O . THR A 1 95 ? 4.093 -7.106 -0.603 1.00 97.50 95 THR A O 1
ATOM 722 N N . TYR A 1 96 ? 3.623 -9.135 0.237 1.00 95.50 96 TYR A N 1
ATOM 723 C CA . TYR A 1 96 ? 4.748 -9.817 -0.405 1.00 95.50 96 TYR A CA 1
ATOM 724 C C . TYR A 1 96 ? 4.256 -10.494 -1.687 1.00 95.50 96 TYR A C 1
ATOM 726 O O . TYR A 1 96 ? 3.364 -11.340 -1.635 1.00 95.50 96 TYR A O 1
ATOM 734 N N . LEU A 1 97 ? 4.800 -10.078 -2.830 1.00 94.12 97 LEU A N 1
ATOM 735 C CA . LEU A 1 97 ? 4.574 -10.699 -4.132 1.00 94.12 97 LEU A CA 1
ATOM 736 C C . LEU A 1 97 ? 5.436 -11.963 -4.264 1.00 94.12 97 LEU A C 1
ATOM 738 O O . LEU A 1 97 ? 6.473 -12.075 -3.615 1.00 94.12 97 LEU A O 1
ATOM 742 N N . GLY A 1 98 ? 4.979 -12.910 -5.082 1.00 87.94 98 GLY A N 1
ATOM 743 C CA . GLY A 1 98 ? 5.575 -14.239 -5.227 1.00 87.94 98 GLY A CA 1
ATOM 744 C C . GLY A 1 98 ? 4.668 -15.368 -4.721 1.00 87.94 98 GLY A C 1
ATOM 745 O O . GLY A 1 98 ? 3.486 -15.170 -4.404 1.00 87.94 98 GLY A O 1
ATOM 746 N N . ASP A 1 99 ? 5.221 -16.578 -4.673 1.00 80.19 99 ASP A N 1
ATOM 747 C CA . ASP A 1 99 ? 4.487 -17.776 -4.262 1.00 80.19 99 ASP A CA 1
ATOM 748 C C . ASP A 1 99 ? 4.130 -17.726 -2.772 1.00 80.19 99 ASP A C 1
ATOM 750 O O . ASP A 1 99 ? 4.986 -17.539 -1.908 1.00 80.19 99 ASP A O 1
ATOM 754 N N . GLY A 1 100 ? 2.844 -17.909 -2.458 1.00 78.12 100 GLY A N 1
ATOM 755 C CA . GLY A 1 100 ? 2.359 -17.911 -1.076 1.00 78.12 100 GLY A CA 1
ATOM 756 C C . GLY A 1 100 ? 2.321 -16.533 -0.411 1.00 78.12 100 GLY A C 1
ATOM 757 O O . GLY A 1 100 ? 2.344 -16.457 0.816 1.00 78.12 100 GLY A O 1
ATOM 758 N N . GLY A 1 101 ? 2.259 -15.457 -1.200 1.00 84.31 101 GLY A N 1
ATOM 759 C CA . GLY A 1 101 ? 2.186 -14.084 -0.707 1.00 84.31 101 GLY A CA 1
ATOM 760 C C . GLY A 1 101 ? 1.071 -13.840 0.319 1.00 84.31 101 GLY A C 1
ATOM 761 O O . GLY A 1 101 ? -0.025 -14.406 0.244 1.00 84.31 101 GLY A O 1
ATOM 762 N N . TYR A 1 102 ? 1.351 -12.952 1.271 1.00 93.94 102 TYR A N 1
ATOM 763 C CA . TYR A 1 102 ? 0.396 -12.477 2.270 1.00 93.94 102 TYR A CA 1
ATOM 764 C C . TYR A 1 102 ? 0.207 -10.979 2.124 1.00 93.94 102 TYR A C 1
ATOM 766 O O . TYR A 1 102 ? 1.170 -10.247 1.886 1.00 93.94 102 TYR A O 1
ATOM 774 N N . THR A 1 103 ? -1.030 -10.544 2.325 1.00 97.50 103 THR A N 1
ATOM 775 C CA . THR A 1 103 ? -1.397 -9.144 2.458 1.00 97.50 103 THR A CA 1
ATOM 776 C C . THR A 1 103 ? -1.868 -8.891 3.879 1.00 97.50 103 THR A C 1
ATOM 778 O O . THR A 1 103 ? -2.816 -9.526 4.337 1.00 97.50 103 THR A O 1
ATOM 781 N N . THR A 1 104 ? -1.247 -7.944 4.570 1.00 98.06 104 THR A N 1
ATOM 782 C CA . THR A 1 104 ? -1.592 -7.605 5.954 1.00 98.06 104 THR A CA 1
ATOM 783 C C . THR A 1 104 ? -1.959 -6.136 6.055 1.00 98.06 104 THR A C 1
ATOM 785 O O . THR A 1 104 ? -1.204 -5.273 5.607 1.00 98.06 104 THR A O 1
ATOM 788 N N . ILE A 1 105 ? -3.110 -5.854 6.663 1.00 98.62 105 ILE A N 1
ATOM 789 C CA . ILE A 1 105 ? -3.500 -4.512 7.102 1.00 98.62 105 ILE A CA 1
ATOM 790 C C . ILE A 1 105 ? -3.094 -4.363 8.570 1.00 98.62 105 ILE A C 1
ATOM 792 O O . ILE A 1 105 ? -3.503 -5.170 9.402 1.00 98.62 105 ILE A O 1
ATOM 796 N N . LEU A 1 106 ? -2.291 -3.355 8.894 1.00 98.69 106 LEU A N 1
ATOM 797 C CA . LEU A 1 106 ? -1.733 -3.184 10.236 1.00 98.69 106 LEU A CA 1
ATOM 798 C C . LEU A 1 106 ? -1.461 -1.719 10.577 1.00 98.69 106 LEU 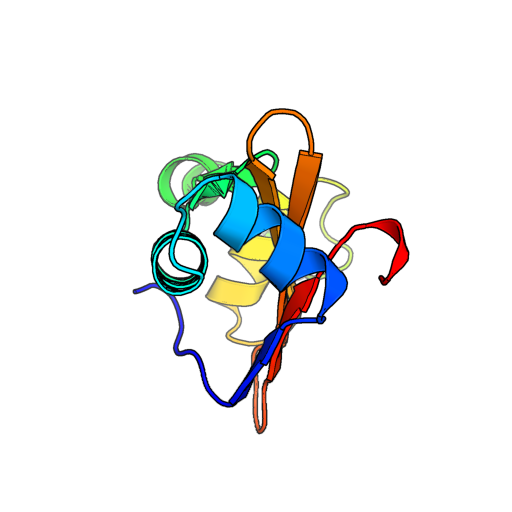A C 1
ATOM 800 O O . LEU A 1 106 ? -1.432 -0.858 9.695 1.00 98.69 106 LEU A O 1
ATOM 804 N N . LEU A 1 107 ? -1.260 -1.423 11.859 1.00 98.50 107 LEU A N 1
ATOM 805 C CA . LEU A 1 107 ? -0.753 -0.129 12.304 1.00 98.50 107 LEU A CA 1
ATOM 806 C C . LEU A 1 107 ? 0.779 -0.073 12.159 1.00 98.50 107 LEU A C 1
ATOM 808 O O . LEU A 1 107 ? 1.437 -1.108 12.251 1.00 98.50 107 LEU A O 1
ATOM 812 N N . PRO A 1 108 ? 1.386 1.122 12.015 1.00 97.62 108 PRO A N 1
ATOM 813 C CA . PRO A 1 108 ? 2.845 1.257 11.932 1.00 97.62 108 PRO A CA 1
ATOM 814 C C . PRO A 1 108 ? 3.602 0.663 13.122 1.00 97.62 108 PRO A C 1
ATOM 816 O O . PRO A 1 108 ? 4.730 0.223 12.973 1.00 97.62 108 PRO A O 1
ATOM 819 N N . SER A 1 109 ? 2.998 0.676 14.313 1.00 97.12 109 SER A N 1
ATOM 820 C CA . SER A 1 109 ? 3.596 0.134 15.538 1.00 97.12 109 SER A CA 1
ATOM 821 C C . SER A 1 109 ? 3.619 -1.396 15.593 1.00 97.12 109 SER A C 1
ATOM 823 O O . SER A 1 109 ? 4.195 -1.953 16.521 1.00 97.12 109 SER A O 1
ATOM 825 N N . GLU A 1 110 ? 2.935 -2.065 14.663 1.00 95.38 110 GLU A N 1
ATOM 826 C CA . GLU A 1 110 ? 2.836 -3.528 14.568 1.00 95.38 110 GLU A CA 1
ATOM 827 C C . GLU A 1 110 ? 3.710 -4.095 13.435 1.00 95.38 110 GLU A C 1
ATOM 829 O O . GLU A 1 110 ? 3.693 -5.303 13.199 1.00 95.38 110 GLU A O 1
ATOM 834 N N . TYR A 1 111 ? 4.419 -3.217 12.721 1.00 86.44 111 TYR A N 1
ATOM 835 C CA . TYR A 1 111 ? 5.321 -3.531 11.618 1.00 86.44 111 TYR A CA 1
ATOM 836 C C . TYR A 1 111 ? 6.769 -3.613 12.114 1.00 86.44 111 TYR A C 1
ATOM 838 O O . TYR A 1 111 ? 7.467 -4.577 11.729 1.00 86.44 111 TYR A O 1
#

Sequence (111 aa):
MLFNLQHCTATPAALDVLEQAGISPSNLLRRHVSGDFGKAGHYNEILPSLTEEEIALQALATSDDGKLNAIAIKMGDGRVMSYYCINDKPVWVSTYLGDGGYTTILLPSEY

Secondary structure (DSSP, 8-state):
--S---EEEE-HHHHHHHHHTT--HHHHHHHHHHTB-BTT-BHHHHGGG--HHHHHHGGGS-S-HHHHHHHHHHHT-EEEEEEEEETTEEEEEEEEESTT-EEEEE-GGG-

pLDDT: mean 95.57, std 4.25, range [78.12, 98.75]